Protein AF-A0A165R4B8-F1 (afdb_monomer)

Structure (mmCIF, N/CA/C/O backbone):
data_AF-A0A165R4B8-F1
#
_entry.id   AF-A0A165R4B8-F1
#
loop_
_atom_site.group_PDB
_atom_site.id
_atom_site.type_symbol
_atom_site.label_atom_id
_atom_site.label_alt_id
_atom_site.label_comp_id
_atom_site.label_asym_id
_atom_site.label_entity_id
_atom_site.label_seq_id
_atom_site.pdbx_PDB_ins_code
_atom_site.Cartn_x
_atom_site.Cartn_y
_atom_site.Cartn_z
_atom_site.occupancy
_atom_site.B_iso_or_equiv
_atom_site.auth_seq_id
_atom_site.auth_comp_id
_atom_site.auth_asym_id
_atom_site.auth_atom_id
_atom_site.pdbx_PDB_model_num
ATOM 1 N N . LEU A 1 1 ? -13.555 9.118 13.943 1.00 65.06 1 LEU A N 1
ATOM 2 C CA . LEU A 1 1 ? -12.721 7.978 13.488 1.00 65.06 1 LEU A CA 1
ATOM 3 C C . LEU A 1 1 ? -12.778 7.942 11.968 1.00 65.06 1 LEU A C 1
ATOM 5 O O . LEU A 1 1 ? -13.870 8.083 11.438 1.00 65.06 1 LEU A O 1
ATOM 9 N N . SER A 1 2 ? -11.637 7.853 11.277 1.00 78.62 2 SER A N 1
ATOM 10 C CA . SER A 1 2 ? -11.645 7.752 9.808 1.00 78.62 2 SER A CA 1
ATOM 11 C C . SER A 1 2 ? -12.090 6.340 9.400 1.00 78.62 2 SER A C 1
ATOM 13 O O . SER A 1 2 ? -11.516 5.394 9.943 1.00 78.62 2 SER A O 1
ATOM 15 N N . PRO A 1 3 ? -13.051 6.174 8.468 1.00 79.81 3 PRO A N 1
ATOM 16 C CA . PRO A 1 3 ? -13.544 4.862 8.034 1.00 79.81 3 PRO A CA 1
ATOM 17 C C . PRO A 1 3 ? -12.440 3.914 7.556 1.00 79.81 3 PRO A C 1
ATOM 19 O O . PRO A 1 3 ? -12.523 2.708 7.753 1.00 79.81 3 PRO A O 1
ATOM 22 N N . VAL A 1 4 ? -11.362 4.465 6.990 1.00 80.81 4 VAL A N 1
ATOM 23 C CA . VAL A 1 4 ? -10.241 3.678 6.462 1.00 80.81 4 VAL A CA 1
ATOM 24 C C . VAL A 1 4 ? -9.456 2.932 7.544 1.00 80.81 4 VAL A C 1
ATOM 26 O O . VAL A 1 4 ? -8.841 1.914 7.260 1.00 80.81 4 VAL A O 1
ATOM 29 N N . LYS A 1 5 ? -9.492 3.408 8.796 1.00 79.94 5 LYS A N 1
ATOM 30 C CA . LYS A 1 5 ? -8.846 2.733 9.934 1.00 79.94 5 LYS A CA 1
ATOM 31 C C . LYS A 1 5 ? -9.638 1.518 10.427 1.00 79.94 5 LYS A C 1
ATOM 33 O O . LYS A 1 5 ? -9.166 0.818 11.312 1.00 79.94 5 LYS A O 1
ATOM 38 N N . CYS A 1 6 ? -10.844 1.308 9.898 1.00 86.69 6 CYS A N 1
ATOM 39 C CA . CYS A 1 6 ? -11.693 0.165 10.221 1.00 86.69 6 CYS A CA 1
ATOM 40 C C . CYS A 1 6 ? -11.545 -0.982 9.210 1.00 86.69 6 CYS A C 1
ATOM 42 O O . CYS A 1 6 ? -12.126 -2.043 9.424 1.00 86.69 6 CYS A O 1
ATOM 44 N N . LEU A 1 7 ? -10.817 -0.773 8.105 1.00 91.50 7 LEU A N 1
ATOM 45 C CA . LEU A 1 7 ? -10.518 -1.842 7.157 1.00 91.50 7 LEU A CA 1
ATOM 46 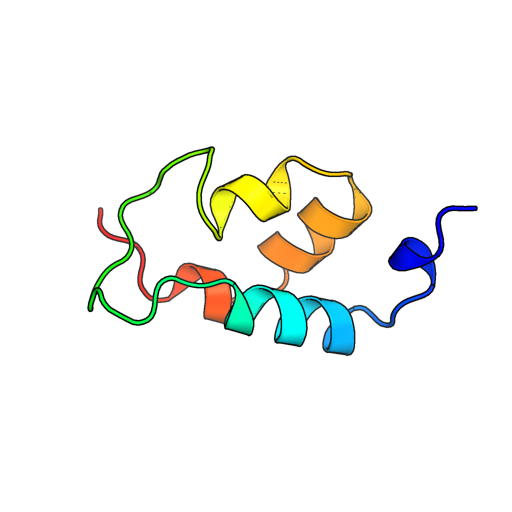C C . LEU A 1 7 ? -9.532 -2.833 7.791 1.00 91.50 7 LEU A C 1
ATOM 48 O O . LEU A 1 7 ? -8.607 -2.398 8.476 1.00 91.50 7 LEU A O 1
ATOM 52 N N . PRO A 1 8 ? -9.689 -4.145 7.562 1.00 93.75 8 PRO A N 1
ATOM 53 C CA . PRO A 1 8 ? -8.638 -5.106 7.863 1.00 93.75 8 PRO A CA 1
ATOM 54 C C . PRO A 1 8 ? -7.375 -4.795 7.043 1.00 93.75 8 PRO A C 1
ATOM 56 O O . PRO A 1 8 ? -7.500 -4.392 5.877 1.00 93.75 8 PRO A O 1
ATOM 59 N N . PRO A 1 9 ? -6.169 -4.993 7.606 1.00 94.00 9 PRO A N 1
ATOM 60 C CA . PRO A 1 9 ? -4.922 -4.741 6.889 1.00 94.00 9 PRO A CA 1
ATOM 61 C C . PRO A 1 9 ? -4.822 -5.555 5.594 1.00 94.00 9 PRO A C 1
ATOM 63 O O . PRO A 1 9 ? -4.311 -5.040 4.611 1.00 94.00 9 PRO A O 1
ATOM 66 N N . GLU A 1 10 ? -5.383 -6.763 5.536 1.00 95.12 10 GLU A N 1
ATOM 67 C CA . GLU A 1 10 ? -5.368 -7.624 4.347 1.00 95.12 10 GLU A CA 1
ATOM 68 C C . GLU A 1 10 ? -6.149 -7.008 3.180 1.00 95.12 10 GLU A C 1
ATOM 70 O O . GLU A 1 10 ? -5.704 -7.044 2.033 1.00 95.12 10 GLU A O 1
ATOM 75 N N . VAL A 1 11 ? -7.306 -6.403 3.473 1.00 96.31 11 VAL A N 1
ATOM 76 C CA . VAL A 1 11 ? -8.139 -5.737 2.460 1.00 96.31 11 VAL A CA 1
ATOM 77 C C . VAL A 1 11 ? -7.454 -4.465 1.973 1.00 96.31 11 VAL A C 1
ATOM 79 O O . VAL A 1 11 ? -7.435 -4.190 0.775 1.00 96.31 11 VAL A O 1
ATOM 82 N N . LEU A 1 12 ? -6.866 -3.696 2.893 1.00 96.00 12 LEU A N 1
ATOM 83 C CA . LEU A 1 12 ? -6.132 -2.483 2.545 1.00 96.00 12 LEU A CA 1
ATOM 84 C C . LEU A 1 12 ? -4.885 -2.796 1.701 1.00 96.00 12 LEU A C 1
ATOM 86 O O . LEU A 1 12 ? -4.651 -2.123 0.699 1.00 96.00 12 LEU A O 1
ATOM 90 N N . SER A 1 13 ? -4.140 -3.848 2.046 1.00 96.25 13 SER A N 1
ATOM 91 C CA . SER A 1 13 ? -3.001 -4.343 1.269 1.00 96.25 13 SER A CA 1
ATOM 92 C C . SER A 1 13 ? -3.392 -4.730 -0.158 1.00 96.25 13 SER A C 1
ATOM 94 O O . SER A 1 13 ? -2.670 -4.388 -1.092 1.00 96.25 13 SER A O 1
ATOM 96 N N . GLU A 1 14 ? -4.529 -5.402 -0.361 1.00 96.88 14 GLU A N 1
ATOM 97 C CA . GLU A 1 14 ? -4.975 -5.766 -1.714 1.00 96.88 14 GLU A CA 1
ATOM 98 C C . GLU A 1 14 ? -5.375 -4.528 -2.530 1.00 96.88 14 GLU A C 1
ATOM 100 O O . GLU A 1 14 ? -5.003 -4.406 -3.697 1.00 96.88 14 GLU A O 1
ATOM 105 N N . ILE A 1 15 ? -6.042 -3.550 -1.904 1.00 96.00 15 ILE A N 1
ATOM 106 C CA . ILE A 1 15 ? -6.321 -2.250 -2.537 1.00 96.00 15 ILE A CA 1
ATOM 107 C C . ILE A 1 15 ? -5.013 -1.580 -2.978 1.00 96.00 15 ILE A C 1
ATOM 109 O O . ILE A 1 15 ? -4.922 -1.101 -4.105 1.00 96.00 15 ILE A O 1
ATOM 113 N N . PHE A 1 16 ? -3.988 -1.576 -2.123 1.00 96.00 16 PHE A N 1
ATOM 114 C CA . PHE A 1 16 ? -2.685 -0.992 -2.442 1.00 96.00 16 PHE A CA 1
ATOM 115 C C . PHE A 1 16 ? -2.010 -1.663 -3.640 1.00 96.00 16 PHE A C 1
ATOM 117 O O . PHE A 1 16 ? -1.433 -0.968 -4.475 1.00 96.00 16 PHE A O 1
ATOM 124 N N . VAL A 1 17 ? -2.101 -2.991 -3.759 1.00 94.56 17 VAL A N 1
ATOM 125 C CA . VAL A 1 17 ? -1.546 -3.732 -4.905 1.00 94.56 17 VAL A CA 1
ATOM 126 C C . VAL A 1 17 ? -2.233 -3.317 -6.208 1.00 94.56 17 VAL A C 1
ATOM 128 O O . VAL A 1 17 ? -1.568 -3.175 -7.232 1.00 94.56 17 VAL A O 1
ATOM 131 N N . HIS A 1 18 ? -3.535 -3.034 -6.172 1.00 94.12 18 HIS A N 1
ATOM 132 C CA . HIS A 1 18 ? -4.266 -2.507 -7.326 1.00 94.12 18 HIS A CA 1
ATOM 133 C C . HIS A 1 18 ? -3.930 -1.049 -7.679 1.00 94.12 18 HIS A C 1
ATOM 135 O O . HIS A 1 18 ? -4.292 -0.597 -8.763 1.00 94.12 18 HIS A O 1
ATOM 141 N N . CYS A 1 19 ? -3.237 -0.311 -6.807 1.00 92.50 19 CYS A N 1
ATOM 142 C CA . CYS A 1 19 ? -2.751 1.040 -7.100 1.00 92.50 19 CYS A CA 1
ATOM 143 C C . CYS A 1 19 ? -1.399 1.064 -7.832 1.00 92.50 19 CYS A C 1
ATOM 145 O O . CYS A 1 19 ? -0.949 2.147 -8.207 1.00 92.50 19 CYS A O 1
ATOM 147 N N . LEU A 1 20 ? -0.730 -0.082 -7.999 1.00 90.62 20 LEU A N 1
ATOM 148 C CA . LEU A 1 20 ? 0.548 -0.151 -8.708 1.00 90.62 20 LEU A CA 1
ATOM 149 C C . LEU A 1 20 ? 0.363 0.143 -10.203 1.00 90.62 20 LEU A C 1
ATOM 151 O O . LEU A 1 20 ? -0.632 -0.258 -10.811 1.00 90.62 20 LEU A O 1
ATOM 155 N N . ASP A 1 21 ? 1.352 0.809 -10.803 1.00 82.44 21 ASP A N 1
ATOM 156 C CA . ASP A 1 21 ? 1.412 0.933 -12.257 1.00 82.44 21 ASP A CA 1
ATOM 157 C C . ASP A 1 21 ? 1.620 -0.457 -12.875 1.00 82.44 21 ASP A C 1
ATOM 159 O O . ASP A 1 21 ? 2.618 -1.127 -12.616 1.00 82.44 21 ASP A O 1
ATOM 163 N N . THR A 1 22 ? 0.650 -0.896 -13.675 1.00 78.38 22 THR A N 1
ATOM 164 C CA . THR A 1 22 ? 0.665 -2.196 -14.364 1.00 78.38 22 THR A CA 1
ATOM 165 C C . THR A 1 22 ? 1.185 -2.100 -15.796 1.00 78.38 22 THR A C 1
ATOM 167 O O . THR A 1 22 ? 1.352 -3.129 -16.451 1.00 78.38 22 THR A O 1
ATOM 170 N N . GLN A 1 23 ? 1.436 -0.889 -16.304 1.00 80.75 23 GLN A N 1
ATOM 171 C CA . GLN A 1 23 ? 1.934 -0.677 -17.665 1.00 80.75 23 GLN A CA 1
ATOM 172 C C . GLN A 1 23 ? 3.450 -0.870 -17.756 1.00 80.75 23 GLN A C 1
ATOM 174 O O . GLN A 1 23 ? 3.963 -1.260 -18.806 1.00 80.75 23 GLN A O 1
ATOM 179 N N . SER A 1 24 ? 4.157 -0.624 -16.655 1.00 79.44 24 SER A N 1
ATOM 180 C CA . SER A 1 24 ? 5.612 -0.707 -16.569 1.00 79.44 24 SER A CA 1
ATOM 181 C C . SER A 1 24 ? 6.047 -2.029 -15.931 1.00 79.44 24 SER A C 1
ATOM 183 O O . SER A 1 24 ? 5.509 -2.440 -14.906 1.00 79.44 24 SER A O 1
ATOM 185 N N . GLN A 1 25 ? 7.054 -2.699 -16.505 1.00 81.12 25 GLN A N 1
ATOM 186 C CA . GLN A 1 25 ? 7.633 -3.913 -15.903 1.00 81.12 25 GLN A CA 1
ATOM 187 C C . GLN A 1 25 ? 8.312 -3.617 -14.555 1.00 81.12 25 GLN A C 1
ATOM 189 O O . GLN A 1 25 ? 8.300 -4.457 -13.655 1.00 81.12 25 GLN A O 1
ATOM 194 N N . PHE A 1 26 ? 8.885 -2.419 -14.427 1.00 85.19 26 PHE A N 1
ATOM 195 C CA . PHE A 1 26 ? 9.509 -1.917 -13.212 1.00 85.19 26 PHE A CA 1
ATOM 196 C C . PHE A 1 26 ? 8.929 -0.551 -12.856 1.00 85.19 26 PHE A C 1
ATOM 198 O O . PHE A 1 26 ? 8.668 0.276 -13.730 1.00 85.19 26 PHE A O 1
ATOM 205 N N . ILE A 1 27 ? 8.726 -0.326 -11.564 1.00 86.31 27 ILE A N 1
ATOM 206 C CA . ILE A 1 27 ? 8.188 0.904 -11.001 1.00 86.31 27 ILE A CA 1
ATOM 207 C C . ILE A 1 27 ? 9.363 1.807 -10.646 1.00 86.31 27 ILE A C 1
ATOM 209 O O . ILE A 1 27 ? 10.193 1.461 -9.802 1.00 86.31 27 ILE A O 1
ATOM 213 N N . LYS A 1 28 ? 9.405 2.992 -11.257 1.00 88.75 28 LYS A N 1
ATOM 214 C CA . LYS A 1 28 ? 10.328 4.053 -10.848 1.00 88.75 28 LYS A CA 1
ATOM 215 C C . LYS A 1 28 ? 9.861 4.645 -9.519 1.00 88.75 28 LYS A C 1
ATOM 217 O O . LYS A 1 28 ? 8.724 5.113 -9.450 1.00 88.75 28 LYS A O 1
ATOM 222 N N . PRO A 1 29 ? 10.703 4.663 -8.471 1.00 88.94 29 PRO A N 1
ATOM 223 C CA . PRO A 1 29 ? 10.325 5.260 -7.198 1.00 88.94 29 PRO A CA 1
ATOM 224 C C . PRO A 1 29 ? 9.979 6.748 -7.370 1.00 88.94 29 PRO A C 1
ATOM 226 O O . PRO A 1 29 ? 10.831 7.562 -7.721 1.00 88.94 29 PRO A O 1
ATOM 229 N N . HIS A 1 30 ? 8.726 7.118 -7.102 1.00 91.00 30 HIS A N 1
ATOM 230 C CA . HIS A 1 30 ? 8.284 8.509 -7.089 1.00 91.00 30 HIS A CA 1
ATOM 231 C C . HIS A 1 30 ? 7.314 8.761 -5.930 1.00 91.00 30 HIS A C 1
ATOM 233 O O . HIS A 1 30 ? 6.370 8.003 -5.738 1.00 91.00 30 HIS A O 1
ATOM 239 N N . HIS A 1 31 ? 7.515 9.842 -5.172 1.00 92.19 31 HIS A N 1
ATOM 240 C CA . HIS A 1 31 ? 6.709 10.166 -3.982 1.00 92.19 31 HIS A CA 1
ATOM 241 C C . HIS A 1 31 ? 5.210 10.352 -4.288 1.00 92.19 31 HIS A C 1
ATOM 243 O O . HIS A 1 31 ? 4.362 10.062 -3.455 1.00 92.19 31 HIS A O 1
ATOM 249 N N . THR A 1 32 ? 4.858 10.767 -5.510 1.00 92.69 32 THR A N 1
ATOM 250 C CA . THR A 1 32 ? 3.451 10.896 -5.938 1.00 92.69 32 THR A CA 1
ATOM 251 C C . THR A 1 32 ? 2.855 9.623 -6.546 1.00 92.69 32 THR A C 1
ATOM 253 O O . THR A 1 32 ? 1.736 9.665 -7.056 1.00 92.69 32 THR A O 1
ATOM 256 N N . GLN A 1 33 ? 3.583 8.505 -6.542 1.00 92.06 33 GLN A N 1
ATOM 257 C CA . GLN A 1 33 ? 3.139 7.237 -7.120 1.00 92.06 33 GLN A CA 1
ATOM 258 C C . GLN A 1 33 ? 3.233 6.103 -6.098 1.00 92.06 33 GLN A C 1
ATOM 260 O O . GLN A 1 33 ? 4.027 6.140 -5.155 1.00 92.06 33 GLN A O 1
ATOM 265 N N . ALA A 1 34 ? 2.395 5.080 -6.267 1.00 92.50 34 ALA A N 1
ATOM 266 C CA . ALA A 1 34 ? 2.531 3.857 -5.491 1.00 92.50 34 ALA A CA 1
ATOM 267 C C . ALA A 1 34 ? 3.863 3.156 -5.843 1.00 92.50 34 ALA A C 1
ATOM 269 O O . ALA A 1 34 ? 4.288 3.208 -6.997 1.00 92.50 34 ALA A O 1
ATOM 270 N N . PRO A 1 35 ? 4.522 2.502 -4.871 1.00 94.00 35 PRO A N 1
ATOM 271 C CA . PRO A 1 35 ? 4.063 2.292 -3.495 1.00 94.00 35 PRO A CA 1
ATOM 272 C C . PRO A 1 35 ? 4.366 3.450 -2.526 1.00 94.00 35 PRO A C 1
ATOM 274 O O . PRO A 1 35 ? 3.767 3.501 -1.454 1.00 94.00 35 PRO A O 1
ATOM 277 N N . LEU A 1 36 ? 5.243 4.396 -2.882 1.00 94.75 36 LEU A N 1
ATOM 278 C CA . LEU A 1 36 ? 5.729 5.432 -1.959 1.00 94.75 36 LEU A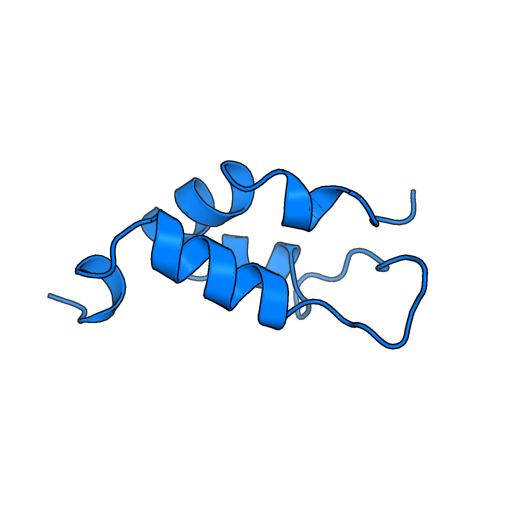 CA 1
ATOM 279 C C . LEU A 1 36 ? 4.623 6.367 -1.461 1.00 94.75 36 LEU A C 1
ATOM 281 O O . LEU A 1 36 ? 4.530 6.583 -0.254 1.00 94.75 36 LEU A O 1
ATOM 285 N N . LEU A 1 37 ? 3.729 6.827 -2.341 1.00 95.44 37 LEU A N 1
ATOM 286 C CA . LEU A 1 37 ? 2.597 7.686 -1.964 1.00 95.44 37 LEU A CA 1
ATOM 287 C C . LEU A 1 37 ? 1.755 7.072 -0.834 1.00 95.44 37 LEU A C 1
ATOM 289 O O . LEU A 1 37 ? 1.284 7.768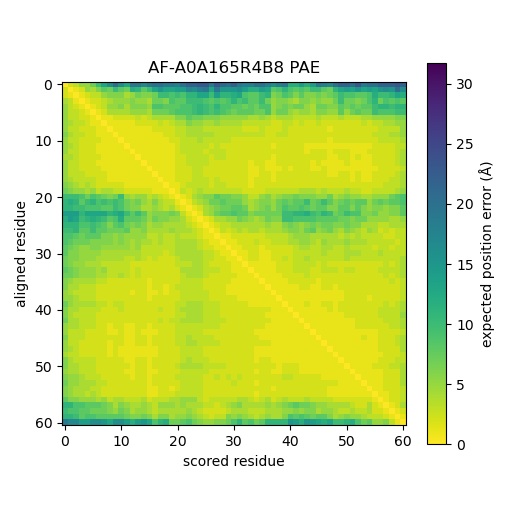 0.065 1.00 95.44 37 LEU A O 1
ATOM 293 N N . LEU A 1 38 ? 1.580 5.748 -0.855 1.00 95.44 38 LEU A N 1
ATOM 294 C CA . LEU A 1 38 ? 0.769 5.028 0.129 1.00 95.44 38 LEU A CA 1
ATOM 295 C C . LEU A 1 38 ? 1.395 5.085 1.529 1.00 95.44 38 LEU A C 1
ATOM 297 O O . LEU A 1 38 ? 0.682 5.018 2.529 1.00 95.44 38 LEU A O 1
ATOM 301 N N . THR A 1 39 ? 2.713 5.277 1.613 1.00 96.25 39 THR A N 1
ATOM 302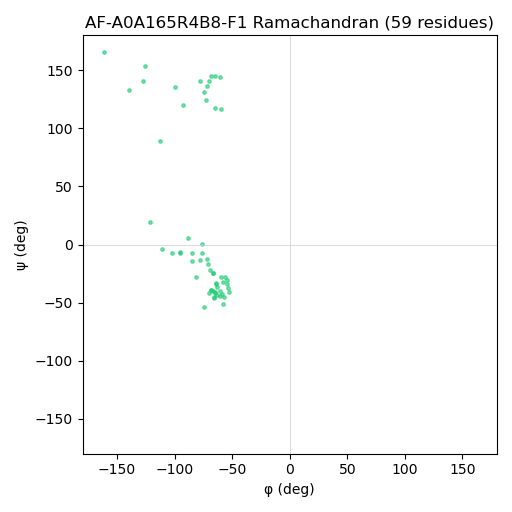 C CA . THR A 1 39 ? 3.438 5.395 2.882 1.00 96.25 39 THR A CA 1
ATOM 303 C C . THR A 1 39 ? 3.303 6.770 3.542 1.00 96.25 39 THR A C 1
ATOM 305 O O . THR A 1 39 ? 3.610 6.896 4.729 1.00 96.25 39 THR A O 1
ATOM 308 N N . GLU A 1 40 ? 2.803 7.781 2.825 1.00 95.88 40 GLU A N 1
ATOM 309 C CA . GLU A 1 40 ? 2.787 9.184 3.272 1.00 95.88 40 GLU A CA 1
ATOM 310 C C . GLU A 1 40 ? 1.415 9.657 3.792 1.00 95.88 40 GLU A C 1
ATOM 312 O O . GLU A 1 40 ? 1.300 10.745 4.352 1.00 95.88 40 GLU A O 1
ATOM 317 N N . VAL A 1 41 ? 0.361 8.842 3.666 1.00 93.56 41 VAL A N 1
ATOM 318 C CA . VAL A 1 41 ? -1.016 9.255 4.008 1.00 93.56 41 VAL A CA 1
ATOM 319 C C . VAL A 1 41 ? -1.254 9.324 5.520 1.00 93.56 41 VAL A C 1
ATOM 321 O O . VAL A 1 41 ? -1.746 10.321 6.047 1.00 93.56 41 VAL A O 1
ATOM 324 N N . CYS A 1 42 ? -0.969 8.238 6.242 1.00 93.44 42 CYS A N 1
ATOM 325 C CA . CYS A 1 42 ? -1.056 8.188 7.702 1.00 93.44 42 CYS A CA 1
ATOM 326 C C . CYS A 1 42 ? -0.255 7.003 8.258 1.00 93.44 42 CYS A C 1
ATOM 328 O O . CYS A 1 42 ? 0.055 6.068 7.525 1.00 93.44 42 CYS A O 1
ATOM 330 N N . LYS A 1 43 ? 0.005 6.988 9.575 1.00 93.50 43 LYS A N 1
ATOM 331 C CA . LYS A 1 43 ? 0.768 5.910 10.236 1.00 93.50 43 LYS A CA 1
ATOM 332 C C . LYS A 1 43 ? 0.229 4.500 9.936 1.00 93.50 43 LYS A C 1
ATOM 334 O O . LYS A 1 43 ? 1.008 3.600 9.670 1.00 93.50 43 LYS A O 1
ATOM 339 N N . TYR A 1 44 ? -1.094 4.331 9.917 1.00 94.94 44 TYR A N 1
ATOM 340 C CA . TYR A 1 44 ? -1.720 3.035 9.634 1.00 94.94 44 TYR A CA 1
ATOM 341 C C . TYR A 1 44 ? -1.477 2.561 8.189 1.00 94.94 44 TYR A C 1
ATOM 343 O O . TYR A 1 44 ? -1.188 1.392 7.957 1.00 94.94 44 TYR A O 1
ATOM 351 N N . TRP A 1 45 ? -1.543 3.478 7.218 1.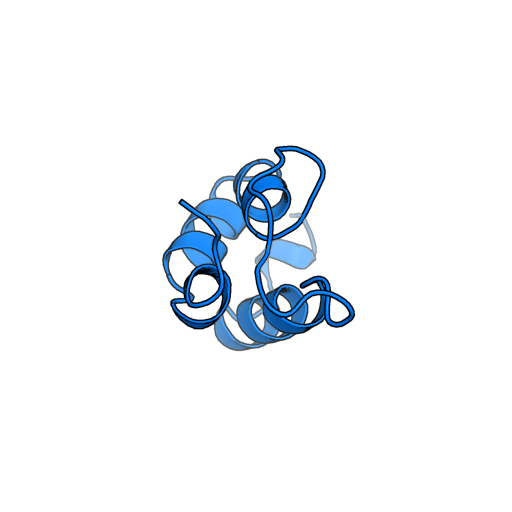00 96.00 45 TRP A N 1
ATOM 352 C CA . TRP A 1 45 ? -1.230 3.167 5.820 1.00 96.00 45 TRP A CA 1
ATOM 353 C C . TRP A 1 45 ? 0.256 2.874 5.629 1.00 96.00 45 TRP A C 1
ATOM 355 O O . TRP A 1 45 ? 0.594 1.936 4.919 1.00 96.00 45 TRP A O 1
ATOM 365 N N . ASN A 1 46 ? 1.127 3.623 6.308 1.00 96.69 46 ASN A N 1
ATOM 366 C CA . ASN A 1 46 ? 2.567 3.391 6.303 1.00 96.69 46 ASN A CA 1
ATOM 367 C C . ASN A 1 46 ? 2.913 1.975 6.792 1.00 96.69 46 ASN A C 1
ATOM 369 O O . ASN A 1 46 ? 3.583 1.232 6.080 1.00 96.69 46 ASN A O 1
ATOM 373 N N . GLU A 1 47 ? 2.383 1.571 7.948 1.00 96.81 47 GLU A N 1
ATOM 374 C CA . GLU A 1 47 ? 2.584 0.227 8.506 1.00 96.81 47 GLU A CA 1
ATOM 375 C C . GLU A 1 47 ? 2.053 -0.870 7.569 1.00 96.81 47 GLU A C 1
ATOM 377 O O . GLU A 1 47 ? 2.743 -1.857 7.319 1.00 96.81 47 GLU A O 1
ATOM 382 N N . CYS A 1 48 ? 0.860 -0.683 6.998 1.00 97.00 48 CYS A N 1
ATOM 383 C CA . CYS A 1 48 ? 0.262 -1.635 6.061 1.00 97.00 48 CYS A CA 1
ATOM 384 C C . CYS A 1 48 ? 1.060 -1.741 4.746 1.00 97.00 48 CYS A C 1
ATOM 386 O O . CYS A 1 48 ? 1.353 -2.846 4.290 1.00 97.00 48 CYS A O 1
ATOM 388 N N . ALA A 1 49 ? 1.477 -0.616 4.160 1.00 96.50 49 ALA A N 1
ATOM 389 C CA . ALA A 1 49 ? 2.243 -0.589 2.916 1.00 96.50 49 ALA A CA 1
ATOM 390 C C . ALA A 1 49 ? 3.635 -1.219 3.090 1.00 96.50 49 ALA A C 1
ATOM 392 O O . ALA A 1 49 ? 4.030 -2.075 2.296 1.00 96.50 49 ALA A O 1
ATOM 393 N N . LEU A 1 50 ? 4.362 -0.867 4.157 1.00 96.62 50 LEU A N 1
ATOM 394 C CA . LEU A 1 50 ? 5.659 -1.478 4.475 1.00 96.62 50 LEU A CA 1
ATOM 395 C C . LEU A 1 50 ? 5.526 -2.974 4.801 1.00 96.62 50 LEU A C 1
ATOM 397 O O . LEU A 1 50 ? 6.393 -3.764 4.438 1.00 96.62 50 LEU A O 1
ATOM 401 N N . GLY A 1 51 ? 4.418 -3.378 5.426 1.00 96.75 51 GLY A N 1
ATOM 402 C CA . GLY A 1 51 ? 4.092 -4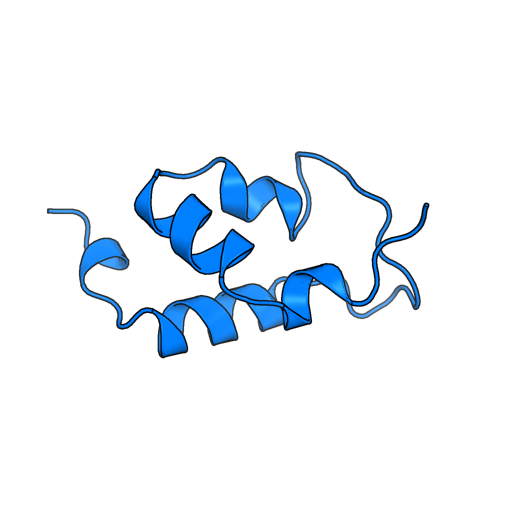.775 5.717 1.00 96.75 51 GLY A CA 1
ATOM 403 C C . GLY A 1 51 ? 3.602 -5.597 4.519 1.00 96.75 51 GLY A C 1
ATOM 404 O O . GLY A 1 51 ? 3.304 -6.775 4.697 1.00 96.75 51 GLY A O 1
ATOM 405 N N . THR A 1 52 ? 3.5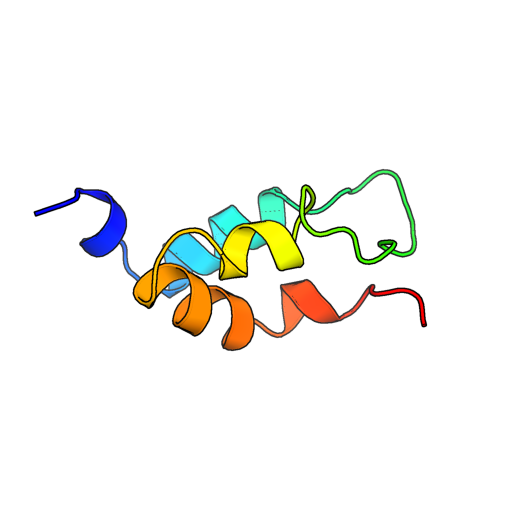14 -5.019 3.313 1.00 96.69 52 THR A N 1
ATOM 406 C CA . THR A 1 52 ? 3.015 -5.697 2.103 1.00 96.69 52 THR A CA 1
ATOM 407 C C . THR A 1 52 ? 4.141 -5.898 1.077 1.00 96.69 52 THR A C 1
ATOM 409 O O . THR A 1 52 ? 4.311 -5.059 0.191 1.00 96.69 52 THR A O 1
ATOM 412 N N . PRO A 1 53 ? 4.899 -7.017 1.112 1.00 95.25 53 PRO A N 1
ATOM 413 C CA . PRO A 1 53 ? 6.052 -7.239 0.231 1.00 95.25 53 PRO A CA 1
ATOM 414 C C . PRO A 1 53 ? 5.756 -7.100 -1.267 1.00 95.25 53 PRO A C 1
ATOM 416 O O . PRO A 1 53 ? 6.595 -6.591 -2.003 1.00 95.25 53 PRO A O 1
ATOM 419 N N . ARG A 1 54 ? 4.548 -7.487 -1.713 1.00 93.31 54 ARG A N 1
ATOM 420 C CA . ARG A 1 54 ? 4.115 -7.403 -3.124 1.00 93.31 54 ARG A CA 1
ATOM 421 C C . ARG A 1 54 ? 4.225 -5.989 -3.706 1.00 93.31 54 ARG A C 1
ATOM 423 O O . ARG A 1 54 ? 4.431 -5.864 -4.906 1.00 93.31 54 ARG A O 1
ATOM 430 N N . LEU A 1 55 ? 4.125 -4.949 -2.875 1.00 93.75 55 LEU A N 1
ATOM 431 C CA . LEU A 1 55 ? 4.268 -3.552 -3.297 1.00 93.75 55 LEU A CA 1
ATOM 432 C C . LEU A 1 55 ? 5.700 -3.181 -3.702 1.00 93.75 55 LEU A C 1
ATOM 434 O O . LEU A 1 55 ? 5.894 -2.220 -4.438 1.00 93.75 55 LEU A O 1
ATOM 438 N N . TRP A 1 56 ? 6.693 -3.935 -3.232 1.00 93.31 56 TRP A N 1
ATOM 439 C CA . TRP A 1 56 ? 8.114 -3.598 -3.343 1.00 93.31 56 TRP A CA 1
ATOM 440 C C . TRP A 1 56 ? 8.873 -4.529 -4.302 1.00 93.31 56 TRP A C 1
ATOM 442 O O . TRP A 1 56 ? 10.055 -4.316 -4.555 1.00 93.31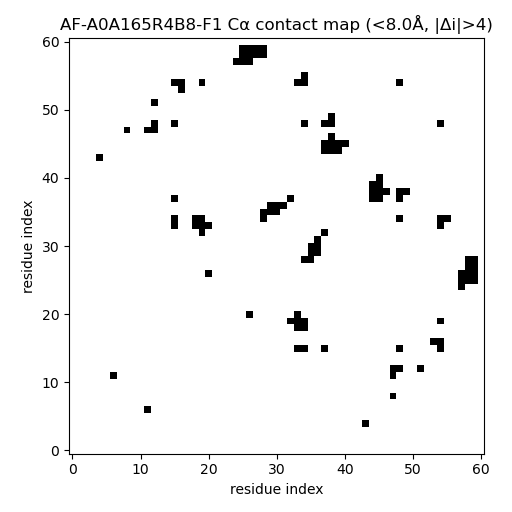 56 TRP A O 1
ATOM 452 N N . CYS A 1 57 ? 8.214 -5.558 -4.853 1.00 91.06 57 CYS A N 1
ATOM 453 C CA . CYS A 1 57 ? 8.852 -6.589 -5.683 1.00 91.06 57 CYS A CA 1
ATOM 454 C C . CYS A 1 57 ? 9.299 -6.113 -7.076 1.00 91.06 57 CYS A C 1
ATOM 456 O O . CYS A 1 57 ? 10.080 -6.812 -7.717 1.00 91.06 57 CYS A O 1
ATOM 458 N N . SER A 1 58 ? 8.800 -4.975 -7.559 1.00 87.00 58 SER A N 1
ATOM 459 C CA . SER A 1 58 ? 9.035 -4.479 -8.923 1.00 87.00 58 SER A CA 1
ATOM 460 C C . SER A 1 58 ? 9.685 -3.094 -8.967 1.00 87.00 58 SER A C 1
ATOM 462 O O . SER A 1 58 ? 9.602 -2.425 -9.990 1.00 87.00 58 SER A O 1
ATOM 464 N N . LEU A 1 59 ? 10.329 -2.639 -7.887 1.00 87.44 59 LEU A N 1
ATOM 465 C CA . LEU A 1 59 ? 11.027 -1.349 -7.888 1.00 87.44 59 LEU A CA 1
ATOM 466 C C . LEU A 1 59 ? 12.311 -1.384 -8.730 1.00 87.44 59 LEU A C 1
ATOM 468 O O . LEU A 1 59 ? 13.102 -2.322 -8.632 1.00 87.44 59 LEU A O 1
ATOM 472 N N . GLU A 1 60 ? 12.518 -0.338 -9.528 1.00 85.56 60 GLU A N 1
ATOM 473 C CA . GLU A 1 60 ? 13.783 -0.062 -10.222 1.00 85.56 60 GLU A CA 1
ATOM 474 C C . GLU A 1 60 ? 14.808 0.547 -9.238 1.00 85.56 60 GLU A C 1
ATOM 476 O O . GLU A 1 60 ? 14.424 1.349 -8.380 1.00 85.56 60 GLU A O 1
ATOM 481 N N . ILE A 1 61 ? 16.088 0.152 -9.345 1.00 75.31 61 ILE A N 1
ATOM 482 C CA . ILE A 1 61 ? 17.215 0.631 -8.510 1.00 75.31 61 ILE A CA 1
ATOM 483 C C . ILE A 1 61 ? 18.050 1.645 -9.289 1.00 75.31 61 ILE A C 1
ATOM 485 O O . ILE A 1 61 ? 18.419 1.322 -10.440 1.00 75.31 61 ILE A O 1
#

Organism: NCBI:txid1314782

Radius of gyration: 11.51 Å; Cα contacts (8 Å, |Δi|>4): 57; chains: 1; bounding box: 31×18×31 Å

InterPro domains:
  IPR001810 F-box domain [PF12937] (6-58)

Solvent-accessible surface area (backbone atoms only — not comparable to full-atom values): 3797 Å² total; per-residue (Å²): 133,66,74,76,78,71,55,56,62,70,61,52,40,52,55,54,57,72,58,44,74,81,90,48,90,50,43,73,88,40,71,92,33,56,58,53,34,48,46,70,76,41,73,70,40,24,54,39,49,74,70,30,65,82,59,63,76,40,60,58,131

Sequence (61 aa):
LSPVKCLPPEVLSEIFVHCLDTQSQFIKPHHTQAPLLLTEVCKYWNECALGTPRLWCSLEI

Foldseek 3Di:
DDVVVVDDLVVLLVVLLVQADPVDQADEDDCVGPPNVQLPPDPSSVVSSVVRVSRVPRHDD

Secondary structure (DSSP, 8-state):
--GGGGS-HHHHHHHHHHTS-SSSSSBPP-TTSTTHHHHSS-HHHHHHHHT-GGGTTTB--

pLDDT: mean 90.63, std 6.77, range [65.06, 97.0]

Mean predicted al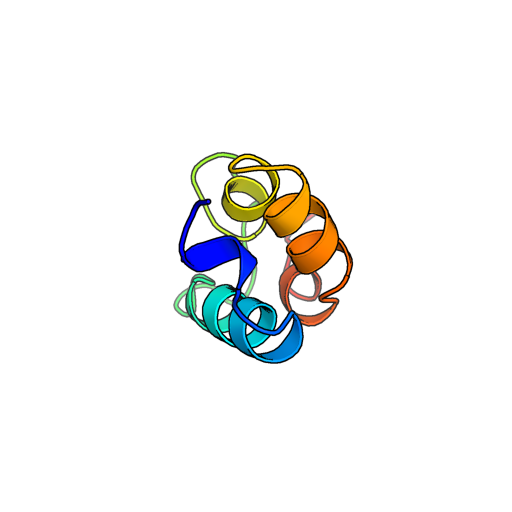igned error: 3.75 Å